Protein AF-W4RV51-F1 (afdb_monomer_lite)

InterPro domains:
  IPR036259 MFS transporter superfamily [G3DSA:1.20.1250.20] (5-92)
  IPR036259 MFS transporter superfamily [SSF103473] (18-90)
  IPR053160 Major Facilitator Superfamily DHA3 Transporter [PTHR23530] (10-89)

Organism: NCBI:txid1294265

pLDDT: mean 85.62, std 11.07, range [39.47, 96.31]

Radius of gyration: 17.02 Å; chains: 1; bounding box: 31×26×57 Å

Secondary structure (DSSP, 8-state):
--------HHHHHHHHHHHHHHHHHHHHHHHHHHHHHTS---HHHHHHHHHHHHHHHHHHHHHHHHHHHHT-HHHHHHHHHHHHHHHHHHH-

Structure (mmCIF, N/CA/C/O backbone):
data_AF-W4RV51-F1
#
_entry.id   AF-W4RV51-F1
#
loop_
_atom_site.group_PDB
_atom_site.id
_atom_site.type_symbol
_atom_site.label_atom_id
_atom_site.label_alt_id
_atom_site.label_comp_id
_atom_site.label_asym_id
_atom_site.label_entity_id
_atom_site.label_seq_id
_atom_site.pdbx_PDB_ins_code
_atom_site.Cartn_x
_atom_site.Cartn_y
_atom_site.Cartn_z
_atom_site.occupancy
_atom_site.B_iso_or_equiv
_atom_site.auth_seq_id
_atom_site.auth_comp_id
_atom_site.auth_asym_id
_atom_site.auth_atom_id
_atom_site.pdbx_PDB_model_num
ATOM 1 N N . MET A 1 1 ? 3.241 7.532 -38.141 1.00 40.94 1 MET A N 1
ATOM 2 C CA . MET A 1 1 ? 2.859 6.623 -37.037 1.00 40.94 1 MET A CA 1
ATOM 3 C C . MET A 1 1 ? 3.994 6.671 -36.027 1.00 40.94 1 MET A C 1
ATOM 5 O O . MET A 1 1 ? 4.879 5.830 -36.027 1.00 40.94 1 MET A O 1
ATOM 9 N N . THR A 1 2 ? 4.059 7.778 -35.288 1.00 39.47 2 THR A N 1
ATOM 10 C CA . THR A 1 2 ? 5.304 8.265 -34.668 1.00 39.47 2 THR A CA 1
ATOM 11 C C . THR A 1 2 ? 5.048 8.553 -33.196 1.00 39.47 2 THR A C 1
ATOM 13 O O . THR A 1 2 ? 5.208 9.665 -32.715 1.00 39.47 2 THR A O 1
ATOM 16 N N . PHE A 1 3 ? 4.569 7.545 -32.480 1.00 47.81 3 PHE A N 1
ATOM 17 C CA . PHE A 1 3 ? 4.338 7.614 -31.045 1.00 47.81 3 PHE A CA 1
ATOM 18 C C . PHE A 1 3 ? 4.979 6.384 -30.444 1.00 47.81 3 PHE A C 1
ATOM 20 O O . PHE A 1 3 ? 4.410 5.310 -30.545 1.00 47.81 3 PHE A O 1
ATOM 27 N N . LEU A 1 4 ? 6.199 6.545 -29.938 1.00 50.12 4 LEU A N 1
ATOM 28 C CA . LEU A 1 4 ? 6.811 5.799 -28.835 1.00 50.12 4 LEU A CA 1
ATOM 29 C C . LEU A 1 4 ? 8.262 6.292 -28.738 1.00 50.12 4 LEU A C 1
ATOM 31 O O . LEU A 1 4 ? 9.222 5.583 -29.040 1.00 50.12 4 LEU A O 1
ATOM 35 N N . LYS A 1 5 ? 8.432 7.558 -28.331 1.00 54.50 5 LYS A N 1
ATOM 36 C CA . LYS A 1 5 ? 9.716 8.015 -27.793 1.00 54.50 5 LYS A CA 1
ATOM 37 C C . LYS A 1 5 ? 9.974 7.130 -26.575 1.00 54.50 5 LYS A C 1
ATOM 39 O O . LYS A 1 5 ? 9.240 7.234 -25.595 1.00 54.50 5 LYS A O 1
ATOM 44 N N . LYS A 1 6 ? 10.941 6.209 -26.661 1.00 62.00 6 LYS A N 1
ATOM 45 C CA . LYS A 1 6 ? 11.406 5.427 -25.508 1.00 62.00 6 LYS A CA 1
ATOM 46 C C . LYS A 1 6 ? 11.892 6.433 -24.468 1.00 62.00 6 LYS A C 1
ATOM 48 O O . LYS A 1 6 ? 12.990 6.964 -24.596 1.00 62.00 6 LYS A O 1
ATOM 53 N N . MET A 1 7 ? 11.037 6.761 -23.504 1.00 64.19 7 MET A N 1
ATOM 54 C CA . MET A 1 7 ? 11.448 7.518 -22.333 1.00 64.19 7 MET A CA 1
ATOM 55 C C . MET A 1 7 ? 12.534 6.716 -21.626 1.00 64.19 7 MET A C 1
ATOM 57 O O . MET A 1 7 ? 12.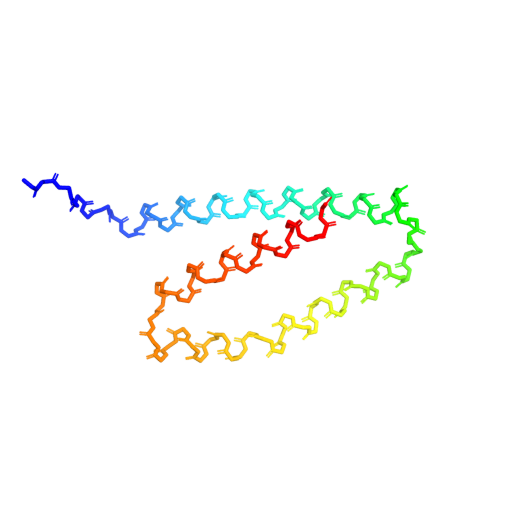472 5.483 -21.583 1.00 64.19 7 MET A O 1
ATOM 61 N N . ASP A 1 8 ? 13.535 7.420 -21.112 1.00 83.31 8 ASP A N 1
ATOM 62 C CA . ASP A 1 8 ? 14.593 6.787 -20.349 1.00 83.31 8 ASP A CA 1
ATOM 63 C C . ASP A 1 8 ? 13.987 6.032 -19.155 1.00 83.31 8 ASP A C 1
ATOM 65 O O . ASP A 1 8 ? 13.087 6.529 -18.466 1.00 83.31 8 ASP A O 1
ATOM 69 N N . SER A 1 9 ? 14.442 4.795 -18.941 1.00 79.38 9 SER A N 1
ATOM 70 C CA . SER A 1 9 ? 13.868 3.905 -17.921 1.00 79.38 9 SER A CA 1
ATOM 71 C C . SER A 1 9 ? 14.033 4.496 -16.522 1.00 79.38 9 SER A C 1
ATOM 73 O O . SER A 1 9 ? 13.170 4.305 -15.666 1.00 79.38 9 SER A O 1
ATOM 75 N N . TYR A 1 10 ? 15.102 5.267 -16.321 1.00 85.12 10 TYR A N 1
ATOM 76 C CA . TYR A 1 10 ? 15.361 6.000 -15.091 1.00 85.12 10 TYR A CA 1
ATOM 77 C C . TYR A 1 10 ? 14.304 7.080 -14.829 1.00 85.12 10 TYR A C 1
ATOM 79 O O . TYR A 1 10 ? 13.721 7.134 -13.746 1.00 85.12 10 TYR A O 1
ATOM 87 N N . THR A 1 11 ? 13.979 7.888 -15.840 1.00 85.00 11 THR A N 1
ATOM 88 C CA . THR A 1 11 ? 12.947 8.927 -15.742 1.00 85.00 11 THR A CA 1
ATOM 89 C C . THR A 1 11 ? 11.577 8.330 -15.416 1.00 85.00 11 THR A C 1
ATOM 91 O O . THR A 1 11 ? 10.891 8.814 -14.518 1.00 85.00 11 THR A O 1
ATOM 94 N N . VAL A 1 12 ? 11.189 7.243 -16.093 1.00 86.12 12 VAL A N 1
ATOM 95 C CA . VAL A 1 12 ? 9.909 6.557 -15.828 1.00 86.12 12 VAL A CA 1
ATOM 96 C C . VAL A 1 12 ? 9.866 5.994 -14.408 1.00 86.12 12 VAL A C 1
ATOM 98 O O . VAL A 1 12 ? 8.849 6.126 -13.725 1.00 86.12 12 VAL A O 1
ATOM 101 N N . TYR A 1 13 ? 10.967 5.398 -13.945 1.00 87.00 13 TYR A N 1
ATOM 102 C CA . TYR A 1 13 ? 11.064 4.864 -12.590 1.00 87.00 13 TYR A CA 1
ATOM 103 C C . TYR A 1 13 ? 10.897 5.958 -11.529 1.00 87.00 13 TYR A C 1
ATOM 105 O O . TYR A 1 13 ? 10.096 5.780 -10.612 1.00 87.00 13 TYR A O 1
ATOM 113 N N . ILE A 1 14 ? 11.575 7.104 -11.682 1.00 90.50 14 ILE A N 1
ATOM 114 C CA . ILE A 1 14 ? 11.460 8.234 -10.746 1.00 90.50 14 ILE A CA 1
ATOM 115 C C . ILE A 1 14 ? 10.027 8.747 -10.673 1.00 90.50 14 ILE A C 1
ATOM 117 O O . ILE A 1 14 ? 9.491 8.873 -9.574 1.00 90.50 14 ILE A O 1
ATOM 121 N N . TYR A 1 15 ? 9.388 9.009 -11.816 1.00 90.81 15 TYR A N 1
ATOM 122 C CA . TYR A 1 15 ? 8.009 9.498 -11.811 1.00 90.81 15 TYR A CA 1
ATOM 123 C C . TYR A 1 15 ? 7.057 8.489 -11.168 1.00 90.81 15 TYR A C 1
ATOM 125 O O . TYR A 1 15 ? 6.224 8.871 -10.350 1.00 90.81 15 TYR A O 1
ATOM 133 N N . THR A 1 16 ? 7.207 7.201 -11.481 1.00 88.69 16 THR A N 1
ATOM 134 C CA . THR A 1 16 ? 6.347 6.149 -10.917 1.00 88.69 16 THR A CA 1
ATOM 135 C C . THR A 1 16 ? 6.530 6.039 -9.401 1.00 88.69 16 THR A C 1
ATOM 137 O O . THR A 1 16 ? 5.546 5.999 -8.663 1.00 88.69 16 THR A O 1
ATOM 140 N N . ARG A 1 17 ? 7.777 6.059 -8.910 1.00 89.75 17 ARG A N 1
ATOM 141 C CA . ARG A 1 17 ? 8.098 6.070 -7.472 1.00 89.75 17 ARG A CA 1
ATOM 142 C C . ARG A 1 17 ? 7.534 7.298 -6.767 1.00 89.75 17 ARG A C 1
ATOM 144 O O . ARG A 1 17 ? 6.942 7.155 -5.705 1.00 89.75 17 ARG A O 1
ATOM 151 N N . PHE A 1 18 ? 7.707 8.476 -7.357 1.00 93.38 18 PHE A N 1
ATOM 152 C CA . PHE A 1 18 ? 7.236 9.730 -6.778 1.00 93.38 18 PHE A CA 1
ATOM 153 C C . PHE A 1 18 ? 5.715 9.725 -6.607 1.00 93.38 18 PHE A C 1
ATOM 155 O O . PHE A 1 18 ? 5.219 9.903 -5.497 1.00 93.38 18 PHE A O 1
ATOM 162 N N . TRP A 1 19 ? 4.978 9.452 -7.687 1.00 91.94 19 TRP A N 1
ATOM 163 C CA . TRP A 1 19 ? 3.517 9.454 -7.653 1.00 91.94 19 TRP A CA 1
ATOM 164 C C . TRP A 1 19 ? 2.957 8.356 -6.753 1.00 91.94 19 TRP A C 1
ATOM 166 O O . TRP A 1 19 ? 2.080 8.633 -5.938 1.00 91.94 19 TRP A O 1
ATOM 176 N N . SER A 1 20 ? 3.481 7.131 -6.851 1.00 89.56 20 SER A N 1
ATOM 177 C CA . SER A 1 20 ? 3.005 6.029 -6.007 1.00 89.56 20 SER A CA 1
ATOM 178 C C . SER A 1 20 ? 3.204 6.312 -4.522 1.00 89.56 20 SER A C 1
ATOM 180 O O . SER A 1 20 ? 2.260 6.147 -3.755 1.00 89.56 20 SER A O 1
ATOM 182 N N . GLN A 1 21 ? 4.376 6.809 -4.117 1.00 92.50 21 GLN A N 1
ATOM 183 C CA . GLN A 1 21 ? 4.638 7.116 -2.713 1.00 92.50 21 GLN A CA 1
ATOM 184 C C . GLN A 1 21 ? 3.776 8.276 -2.204 1.00 92.50 21 GLN A C 1
ATOM 186 O O . GLN A 1 21 ? 3.285 8.224 -1.074 1.00 92.50 21 GLN A O 1
ATOM 191 N N . PHE A 1 22 ? 3.573 9.303 -3.035 1.00 93.88 22 PHE A N 1
ATOM 192 C CA . PHE A 1 22 ? 2.735 10.453 -2.703 1.00 93.88 22 PHE A CA 1
ATOM 193 C C . PHE A 1 22 ? 1.291 10.025 -2.411 1.00 93.88 22 PHE A C 1
ATOM 195 O O . PHE A 1 22 ? 0.774 10.307 -1.330 1.00 93.88 22 PHE A O 1
ATOM 202 N N . PHE A 1 23 ? 0.664 9.287 -3.333 1.00 91.44 23 PHE A N 1
ATOM 203 C CA . PHE A 1 23 ? -0.712 8.819 -3.151 1.00 91.44 23 PHE A CA 1
ATOM 204 C C . PHE A 1 23 ? -0.837 7.813 -2.009 1.00 91.44 23 PHE A C 1
ATOM 206 O O . PHE A 1 23 ? -1.768 7.918 -1.215 1.00 91.44 23 PHE A O 1
ATOM 213 N N . PHE A 1 24 ? 0.109 6.881 -1.884 1.00 89.62 24 PHE A N 1
ATOM 214 C CA . PHE A 1 24 ? 0.076 5.876 -0.824 1.00 89.62 24 PHE A CA 1
ATOM 215 C C . PHE A 1 24 ? 0.135 6.518 0.567 1.00 89.62 24 PHE A C 1
ATOM 217 O O . PHE A 1 24 ? -0.691 6.218 1.423 1.00 89.62 24 PHE A O 1
ATOM 224 N N . THR A 1 25 ? 1.046 7.476 0.768 1.00 92.31 25 THR A N 1
ATOM 225 C CA . THR A 1 25 ? 1.164 8.213 2.039 1.00 92.31 25 THR A CA 1
ATOM 226 C C . THR A 1 25 ? -0.103 9.011 2.344 1.00 92.31 25 THR A C 1
ATOM 228 O O . THR A 1 25 ? -0.571 9.032 3.485 1.00 92.31 25 THR A O 1
ATOM 231 N N . PHE A 1 26 ? -0.669 9.663 1.325 1.00 92.38 26 PHE A N 1
ATOM 232 C CA . PHE A 1 26 ? -1.881 10.459 1.473 1.00 92.38 26 PHE A CA 1
ATOM 233 C C . PHE A 1 26 ? -3.069 9.597 1.913 1.00 92.38 26 PHE A C 1
ATOM 235 O O . PHE A 1 26 ? -3.704 9.897 2.924 1.00 92.38 26 PHE A O 1
ATOM 242 N N . ILE A 1 27 ? -3.325 8.497 1.201 1.00 90.12 27 ILE A N 1
ATOM 243 C CA . ILE A 1 27 ? -4.441 7.596 1.503 1.00 90.12 27 ILE A CA 1
ATOM 244 C C . ILE A 1 27 ? -4.256 6.952 2.874 1.00 90.12 27 ILE A C 1
ATOM 246 O O . ILE A 1 27 ? -5.183 6.978 3.677 1.00 90.12 27 ILE A O 1
ATOM 250 N N . PHE A 1 28 ? -3.056 6.455 3.183 1.00 89.12 28 PHE A N 1
ATOM 251 C CA . PHE A 1 28 ? -2.771 5.842 4.480 1.00 89.12 28 PHE A CA 1
ATOM 252 C C . PHE A 1 28 ? -3.057 6.800 5.646 1.00 89.12 28 PHE A C 1
ATOM 254 O O . PHE A 1 28 ? -3.665 6.416 6.643 1.00 89.12 28 PHE A O 1
ATOM 261 N N . THR A 1 29 ? -2.691 8.077 5.497 1.00 91.50 29 THR A N 1
ATOM 262 C CA . THR A 1 29 ? -2.957 9.106 6.514 1.00 91.50 29 THR A CA 1
ATOM 263 C C . THR A 1 29 ? -4.456 9.343 6.705 1.00 91.50 29 THR A C 1
ATOM 265 O O . THR A 1 29 ? -4.935 9.398 7.839 1.00 91.50 29 THR A O 1
ATOM 268 N N . VAL A 1 30 ? -5.208 9.478 5.607 1.00 91.38 30 VAL A N 1
ATOM 269 C CA . VAL A 1 30 ? -6.666 9.676 5.653 1.00 91.38 30 VAL A CA 1
ATOM 270 C C . VAL A 1 30 ? -7.359 8.463 6.269 1.00 91.38 30 VAL A C 1
ATOM 272 O O . VAL A 1 30 ? -8.233 8.619 7.118 1.00 91.38 30 VAL A O 1
ATOM 275 N N . ASN A 1 31 ? -6.940 7.264 5.882 1.00 88.69 31 ASN A N 1
ATOM 276 C CA . ASN A 1 31 ? -7.531 6.011 6.317 1.00 88.69 31 ASN A CA 1
ATOM 277 C C . ASN A 1 31 ? -7.335 5.759 7.822 1.00 88.69 31 ASN A C 1
ATOM 279 O O . ASN A 1 31 ? -8.283 5.444 8.541 1.00 88.69 31 ASN A O 1
ATOM 283 N N . LEU A 1 32 ? -6.136 6.031 8.340 1.00 88.06 32 LEU A N 1
ATOM 284 C CA . LEU A 1 32 ? -5.856 5.944 9.773 1.00 88.06 32 LEU A CA 1
ATOM 285 C C . LEU A 1 32 ? -6.727 6.930 10.572 1.00 88.06 32 LEU A C 1
ATOM 287 O O . LEU A 1 32 ? -7.265 6.588 11.627 1.00 88.06 32 LEU A O 1
ATOM 291 N N . LEU A 1 33 ? -6.938 8.137 10.039 1.00 90.00 33 LEU A N 1
ATOM 292 C CA . LEU A 1 33 ? -7.815 9.131 10.655 1.00 90.00 33 LEU A CA 1
ATOM 293 C C . LEU A 1 33 ? -9.294 8.713 10.592 1.00 90.00 33 LEU A C 1
ATOM 295 O O . LEU A 1 33 ? -10.016 8.915 11.568 1.00 90.00 33 LEU A O 1
ATOM 299 N N . TYR A 1 34 ? -9.731 8.092 9.495 1.00 89.06 34 TYR A N 1
ATOM 300 C CA . TYR A 1 34 ? -11.075 7.530 9.333 1.00 89.06 34 TYR A CA 1
ATOM 301 C C . TYR A 1 34 ? -11.357 6.415 10.350 1.00 89.06 34 TYR A C 1
ATOM 303 O O . TYR A 1 34 ? -12.367 6.463 11.058 1.00 89.06 34 TYR A O 1
ATOM 311 N N . HIS A 1 35 ? -10.434 5.466 10.501 1.00 86.56 35 HIS A N 1
ATOM 312 C CA . HIS A 1 35 ? -10.553 4.371 11.460 1.00 86.56 35 HIS A CA 1
ATOM 313 C C . HIS A 1 35 ? -10.677 4.852 12.913 1.00 86.56 35 HIS A C 1
ATOM 315 O O . HIS A 1 35 ? -11.455 4.297 13.691 1.00 86.56 35 HIS A O 1
ATOM 321 N N . 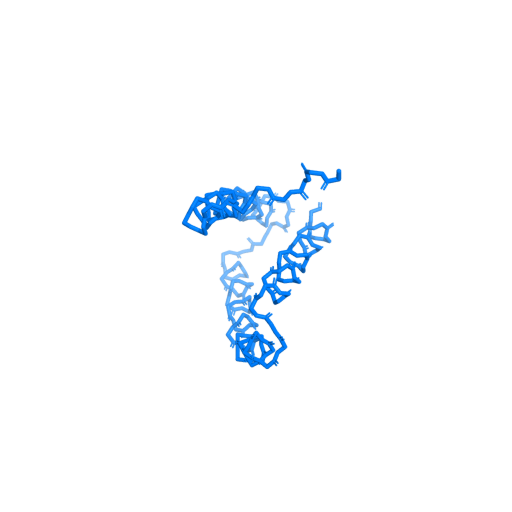VAL A 1 36 ? -9.973 5.928 13.273 1.00 87.75 36 VAL A N 1
ATOM 322 C CA . VAL A 1 36 ? -10.058 6.526 14.613 1.00 87.75 36 VAL A CA 1
ATOM 323 C C . VAL A 1 36 ? -11.324 7.373 14.784 1.00 87.75 36 VAL A C 1
ATOM 325 O O . VAL A 1 36 ? -11.971 7.310 15.826 1.00 87.75 36 VAL A O 1
ATOM 328 N N . LYS A 1 37 ? -11.666 8.218 13.804 1.00 87.69 37 LYS A N 1
ATOM 329 C CA . LYS A 1 37 ? -12.706 9.253 13.963 1.00 87.69 37 LYS A CA 1
ATOM 330 C C . LYS A 1 37 ? -14.112 8.798 13.596 1.00 87.69 37 LYS A C 1
ATOM 332 O O . LYS A 1 37 ? -15.056 9.281 14.212 1.00 87.69 37 LYS A O 1
ATOM 337 N N . VAL A 1 38 ? -14.250 7.942 12.588 1.00 87.19 38 VAL A N 1
ATOM 338 C CA . VAL A 1 38 ? -15.551 7.522 12.047 1.00 87.19 38 VAL A CA 1
ATOM 339 C C . VAL A 1 38 ? -15.904 6.125 12.534 1.00 87.19 38 VAL A C 1
ATOM 341 O O . VAL A 1 38 ? -16.988 5.930 13.074 1.00 87.19 38 VAL A O 1
ATOM 344 N N . VAL A 1 39 ? -14.981 5.170 12.390 1.00 85.31 39 VAL A N 1
ATOM 345 C CA . VAL A 1 39 ? -15.201 3.784 12.843 1.00 85.31 39 VAL A CA 1
ATOM 346 C C . VAL A 1 39 ? -15.067 3.668 14.365 1.00 85.31 39 VAL A C 1
ATOM 348 O O . VAL A 1 39 ? -15.714 2.824 14.977 1.00 85.31 39 VAL A O 1
ATOM 351 N N . GLY A 1 40 ? -14.274 4.547 14.988 1.00 86.25 40 GLY A N 1
ATOM 352 C CA . GLY A 1 40 ? -14.111 4.595 16.441 1.00 86.25 40 GLY A CA 1
ATOM 353 C C . GLY A 1 40 ? -13.321 3.411 16.998 1.00 86.25 40 GLY A C 1
ATOM 354 O O . GLY A 1 40 ? -13.601 2.971 18.112 1.00 86.25 40 GLY A O 1
ATOM 355 N N . LEU A 1 41 ? -12.370 2.873 16.225 1.00 86.06 41 LEU A N 1
ATOM 356 C CA . LEU A 1 41 ? -11.564 1.727 16.646 1.00 86.06 41 LEU A CA 1
ATOM 357 C C . LEU A 1 41 ? -10.692 2.066 17.862 1.00 86.06 41 LEU A C 1
ATOM 359 O O . LEU A 1 41 ? -10.044 3.115 17.916 1.00 86.06 41 LEU A O 1
ATOM 363 N N . ASP A 1 42 ? -10.636 1.132 18.811 1.00 90.50 42 ASP A N 1
ATOM 364 C CA . ASP A 1 42 ? -9.714 1.187 19.948 1.00 90.50 42 ASP A CA 1
ATOM 365 C C . ASP A 1 42 ? -8.251 1.014 19.475 1.00 90.50 42 ASP A C 1
ATOM 367 O O . ASP A 1 42 ? -8.012 0.319 18.477 1.00 90.50 42 ASP A O 1
ATOM 371 N N . PRO A 1 43 ? -7.238 1.582 20.164 1.00 88.38 43 PRO A N 1
ATOM 372 C CA . PRO A 1 43 ? -5.838 1.426 19.775 1.00 88.38 43 PRO A CA 1
ATOM 373 C C . PRO A 1 43 ? -5.393 -0.028 19.578 1.00 88.38 43 PRO A C 1
ATOM 375 O O . PRO A 1 43 ? -4.618 -0.297 18.659 1.00 88.38 43 PRO A O 1
ATOM 378 N N . LEU A 1 44 ? -5.902 -0.981 20.370 1.00 92.94 44 LEU A N 1
ATOM 379 C CA . LEU A 1 44 ? -5.568 -2.399 20.179 1.00 92.94 44 LEU A CA 1
ATOM 380 C C . LEU A 1 44 ? -6.145 -2.959 18.873 1.00 92.94 44 LEU A C 1
ATOM 382 O O . LEU A 1 44 ? -5.493 -3.760 18.202 1.00 92.94 44 LEU A O 1
ATOM 386 N N . GLN A 1 45 ? -7.342 -2.517 18.485 1.00 90.44 45 GLN A N 1
ATOM 387 C CA . GLN A 1 45 ? -7.979 -2.929 17.234 1.00 90.44 45 GLN A CA 1
ATOM 388 C C . GLN A 1 45 ? -7.249 -2.350 16.019 1.00 90.44 45 GLN A C 1
ATOM 390 O O . GLN A 1 45 ? -7.051 -3.065 15.042 1.00 90.44 45 GLN A O 1
ATOM 395 N N . LEU A 1 46 ? -6.777 -1.102 16.093 1.00 90.69 46 LEU A N 1
ATOM 396 C CA . LEU A 1 46 ? -5.962 -0.492 15.034 1.00 90.69 46 LEU A CA 1
ATOM 397 C C . LEU A 1 46 ? -4.660 -1.262 14.795 1.00 90.69 46 LEU A C 1
ATOM 399 O O . LEU A 1 46 ? -4.308 -1.546 13.650 1.00 90.69 46 LEU A O 1
ATOM 403 N N . VAL A 1 47 ? -3.966 -1.644 15.872 1.00 93.06 47 VAL A N 1
ATOM 404 C CA . VAL A 1 47 ? -2.748 -2.461 15.768 1.00 93.06 47 VAL A CA 1
ATOM 405 C C . VAL A 1 47 ? -3.068 -3.839 15.190 1.00 93.06 47 VAL A C 1
ATOM 407 O O . VAL A 1 47 ? -2.323 -4.324 14.341 1.00 93.06 47 VAL A O 1
ATOM 410 N N . LEU A 1 48 ? -4.182 -4.459 15.589 1.00 93.94 48 LEU A N 1
ATOM 411 C CA . LEU A 1 48 ? -4.636 -5.733 15.021 1.00 93.94 48 LEU A CA 1
ATOM 412 C C . LEU A 1 48 ? -4.909 -5.632 13.518 1.00 93.94 48 LEU A C 1
ATOM 414 O O . LEU A 1 48 ? -4.423 -6.476 12.770 1.00 93.94 48 LEU A O 1
ATOM 418 N N . VAL A 1 49 ? -5.619 -4.594 13.065 1.00 92.12 49 VAL A N 1
ATOM 419 C CA . VAL A 1 49 ? -5.874 -4.353 11.634 1.00 92.12 49 VAL A CA 1
ATOM 420 C C . VAL A 1 49 ? -4.558 -4.196 10.874 1.00 92.12 49 VAL A C 1
ATOM 422 O O . VAL A 1 49 ? -4.358 -4.867 9.863 1.00 92.12 49 VAL A O 1
ATOM 425 N N . GLY A 1 50 ? -3.625 -3.392 11.394 1.00 92.12 50 GLY A N 1
ATOM 426 C CA . GLY A 1 50 ? -2.292 -3.245 10.804 1.00 92.12 50 GLY A CA 1
ATOM 427 C C . GLY A 1 50 ? -1.506 -4.560 10.771 1.00 92.12 50 GLY A C 1
ATOM 428 O O . GLY A 1 50 ? -0.875 -4.881 9.771 1.00 92.12 50 GLY A O 1
ATOM 429 N N . THR A 1 51 ? -1.595 -5.370 11.826 1.00 94.88 51 THR A N 1
ATOM 430 C CA . THR A 1 51 ? -0.908 -6.670 11.902 1.00 94.88 51 THR A CA 1
ATOM 431 C C . THR A 1 51 ? -1.469 -7.660 10.884 1.00 94.88 51 THR A C 1
ATOM 433 O O . THR A 1 51 ? -0.710 -8.372 10.231 1.00 94.88 51 THR A O 1
ATOM 436 N N . VAL A 1 52 ? -2.794 -7.706 10.727 1.00 95.31 52 VAL A N 1
ATOM 437 C CA . VAL A 1 52 ? -3.446 -8.546 9.714 1.00 95.31 52 VAL A CA 1
ATOM 438 C C . VAL A 1 52 ? -3.069 -8.070 8.314 1.00 95.31 52 VAL A C 1
ATOM 440 O O . VAL A 1 52 ? -2.747 -8.906 7.473 1.00 95.31 52 VAL A O 1
ATOM 443 N N . LEU A 1 53 ? -3.048 -6.756 8.073 1.00 93.06 53 LEU A N 1
ATOM 444 C CA . LEU A 1 53 ? -2.601 -6.185 6.802 1.00 93.06 53 LEU A CA 1
ATOM 445 C C . LEU A 1 53 ? -1.170 -6.629 6.467 1.00 93.06 53 LEU A C 1
ATOM 447 O O . LEU A 1 53 ? -0.949 -7.178 5.392 1.00 93.06 53 LEU A O 1
ATOM 451 N N . GLU A 1 54 ? -0.223 -6.461 7.391 1.00 94.25 54 GLU A N 1
ATOM 452 C CA . GLU A 1 54 ? 1.176 -6.878 7.205 1.00 94.25 54 GLU A CA 1
ATOM 453 C C . GLU A 1 54 ? 1.304 -8.395 6.999 1.00 94.25 54 GLU A C 1
ATOM 455 O O . GLU A 1 54 ? 2.033 -8.847 6.117 1.00 94.25 54 GLU A O 1
ATOM 460 N N . ALA A 1 55 ? 0.546 -9.203 7.747 1.00 96.31 55 ALA A N 1
ATOM 461 C CA . ALA A 1 55 ? 0.538 -10.655 7.573 1.00 96.31 55 ALA A CA 1
ATOM 462 C C . ALA A 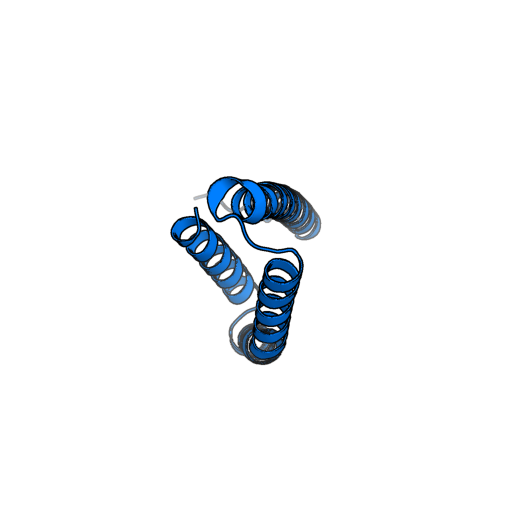1 55 ? 0.031 -11.066 6.181 1.00 96.31 55 ALA A C 1
ATOM 464 O O . ALA A 1 55 ? 0.601 -11.956 5.547 1.00 96.31 55 ALA A O 1
ATOM 465 N N . VAL A 1 56 ? -1.019 -10.407 5.684 1.00 94.69 56 VAL A N 1
ATOM 466 C CA . VAL A 1 56 ? -1.546 -10.619 4.331 1.00 94.69 56 VAL A CA 1
ATOM 467 C C . VAL A 1 56 ? -0.507 -10.191 3.295 1.00 94.69 56 VAL A C 1
ATOM 469 O O . VAL A 1 56 ? -0.196 -10.978 2.403 1.00 94.69 56 VAL A O 1
ATOM 472 N N . VAL A 1 57 ? 0.085 -9.002 3.426 1.00 92.44 57 VAL A N 1
ATOM 473 C CA . VAL A 1 57 ? 1.143 -8.529 2.517 1.00 92.44 57 VAL A CA 1
ATOM 474 C C . VAL A 1 57 ? 2.290 -9.536 2.455 1.00 92.44 57 VAL A C 1
ATOM 476 O O . VAL A 1 57 ? 2.659 -9.958 1.360 1.00 92.44 57 VAL A O 1
ATOM 479 N N . PHE A 1 58 ? 2.776 -10.004 3.603 1.00 95.06 58 PHE A N 1
ATOM 480 C CA . PHE A 1 58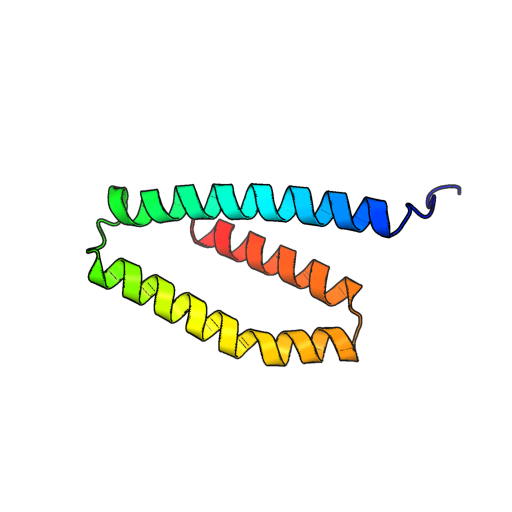 ? 3.858 -10.983 3.683 1.00 95.06 58 PHE A CA 1
ATOM 481 C C . PHE A 1 58 ? 3.513 -12.310 2.988 1.00 95.06 58 PHE A C 1
ATOM 483 O O . PHE A 1 58 ? 4.320 -12.861 2.238 1.00 95.06 58 PHE A O 1
ATOM 490 N N . LEU A 1 59 ? 2.291 -12.818 3.182 1.00 94.19 59 LEU A N 1
ATOM 491 C CA . LEU A 1 59 ? 1.826 -14.038 2.516 1.00 94.19 59 LEU A CA 1
ATOM 492 C C . LEU A 1 59 ? 1.722 -13.871 0.995 1.00 94.19 59 LEU A C 1
ATOM 494 O O . LEU A 1 59 ? 2.031 -14.807 0.253 1.00 94.19 59 LEU A O 1
ATOM 498 N N . PHE A 1 60 ? 1.287 -12.702 0.523 1.00 90.94 60 PHE A N 1
ATOM 499 C CA . PHE A 1 60 ? 1.093 -12.433 -0.902 1.00 90.94 60 PHE A CA 1
ATOM 500 C C . PHE A 1 60 ? 2.344 -11.901 -1.616 1.00 90.94 60 PHE A C 1
ATOM 502 O O . PHE A 1 60 ? 2.383 -11.919 -2.849 1.00 90.94 60 PHE A O 1
ATOM 509 N N . GLU A 1 61 ? 3.397 -11.513 -0.901 1.00 90.94 61 GLU A N 1
ATOM 510 C CA . GLU A 1 61 ? 4.666 -11.079 -1.497 1.00 90.94 61 GLU A CA 1
ATOM 511 C C . GLU A 1 61 ? 5.345 -12.211 -2.289 1.00 90.94 61 GLU A C 1
ATOM 513 O O . GLU A 1 61 ? 5.776 -12.018 -3.426 1.00 90.94 61 GLU A O 1
ATOM 518 N N . ILE A 1 62 ? 5.353 -13.432 -1.749 1.00 90.12 62 ILE A N 1
ATOM 519 C CA . ILE A 1 62 ? 5.968 -14.604 -2.395 1.00 90.12 62 ILE A CA 1
ATOM 520 C C . ILE A 1 62 ? 5.280 -14.967 -3.730 1.00 90.12 62 ILE A C 1
ATOM 522 O O . ILE A 1 62 ? 5.967 -15.042 -4.755 1.00 90.12 62 ILE A O 1
ATOM 526 N N . PRO A 1 63 ? 3.947 -15.186 -3.792 1.00 86.25 63 PRO A N 1
ATOM 527 C CA . PRO A 1 63 ? 3.284 -15.526 -5.048 1.00 86.25 63 PRO A CA 1
ATOM 528 C C . PRO A 1 63 ? 3.304 -14.368 -6.052 1.00 86.25 63 PRO A C 1
ATOM 530 O O . PRO A 1 63 ? 3.407 -14.615 -7.254 1.00 86.25 63 PRO A O 1
ATOM 533 N N . THR A 1 64 ? 3.242 -13.111 -5.602 1.00 87.81 64 THR A N 1
ATOM 534 C CA . THR A 1 64 ? 3.324 -11.955 -6.514 1.00 87.81 64 THR A CA 1
ATOM 535 C C . THR A 1 64 ? 4.726 -11.786 -7.098 1.00 87.81 64 THR A C 1
ATOM 537 O O . THR A 1 64 ? 4.843 -11.488 -8.291 1.00 87.81 64 THR A O 1
ATOM 540 N N . GLY A 1 65 ? 5.776 -12.069 -6.319 1.00 86.12 65 GLY A N 1
ATOM 541 C CA . GLY A 1 65 ? 7.156 -12.165 -6.797 1.00 86.12 65 GLY A CA 1
ATOM 542 C C . GLY A 1 65 ? 7.316 -13.257 -7.854 1.00 86.12 65 GLY A C 1
ATOM 543 O O . GLY A 1 65 ? 7.779 -12.985 -8.962 1.00 86.12 65 GLY A O 1
ATOM 544 N N . PHE A 1 66 ? 6.796 -14.459 -7.585 1.00 87.94 66 PHE A N 1
ATOM 545 C CA . PHE A 1 66 ? 6.805 -15.555 -8.559 1.00 87.94 66 PHE A CA 1
ATOM 546 C C . PHE A 1 66 ? 6.092 -15.180 -9.872 1.00 87.94 66 PHE A C 1
ATOM 548 O O . PHE A 1 66 ? 6.609 -15.424 -10.965 1.00 87.94 66 PHE A O 1
ATOM 555 N N . VAL A 1 67 ? 4.923 -14.533 -9.793 1.00 85.31 67 VAL A N 1
ATOM 556 C CA . VAL A 1 67 ? 4.193 -14.043 -10.977 1.00 85.31 67 VAL A CA 1
ATOM 557 C C . VAL A 1 67 ? 4.984 -12.962 -11.727 1.00 85.31 67 VAL A C 1
ATOM 559 O O . VAL A 1 67 ? 4.947 -12.923 -12.966 1.00 85.31 67 VAL A O 1
ATOM 562 N N . ALA A 1 68 ? 5.707 -12.096 -11.010 1.00 86.44 68 ALA A N 1
ATOM 563 C CA . ALA A 1 68 ? 6.531 -11.046 -11.603 1.00 86.44 68 ALA A CA 1
ATOM 564 C C . ALA A 1 68 ? 7.697 -11.608 -12.424 1.00 86.44 68 ALA A C 1
ATOM 566 O O . ALA A 1 68 ? 7.951 -11.102 -13.525 1.00 86.44 68 ALA A O 1
ATOM 567 N N . ASP A 1 69 ? 8.343 -12.663 -11.928 1.00 85.81 69 ASP A N 1
ATOM 568 C CA . ASP A 1 69 ? 9.470 -13.312 -12.598 1.00 85.81 69 ASP A CA 1
ATOM 569 C C . ASP A 1 69 ? 9.030 -14.193 -13.776 1.00 85.81 69 ASP A C 1
ATOM 571 O O . ASP A 1 69 ? 9.677 -14.185 -14.825 1.00 85.81 69 ASP A O 1
ATOM 575 N N . LEU A 1 70 ? 7.903 -14.908 -13.654 1.00 85.19 70 LEU A N 1
ATOM 576 C CA . LEU A 1 70 ? 7.478 -15.881 -14.668 1.00 85.19 70 LEU A CA 1
ATOM 577 C C . LEU A 1 70 ? 6.822 -15.243 -15.906 1.00 85.19 70 LEU A C 1
ATOM 579 O O . LEU A 1 70 ? 7.060 -15.688 -17.029 1.00 85.19 70 LEU A O 1
ATOM 583 N N . LYS A 1 71 ? 5.952 -14.234 -15.724 1.00 79.75 71 LYS A N 1
ATOM 584 C CA . LYS A 1 71 ? 5.196 -13.633 -16.843 1.00 79.75 71 LYS A CA 1
ATOM 585 C C . LYS A 1 71 ? 5.865 -12.393 -17.416 1.00 79.75 71 LYS A C 1
ATOM 587 O O . LYS A 1 71 ? 6.133 -12.332 -18.612 1.00 79.75 71 LYS A O 1
ATOM 592 N N . SER A 1 72 ? 6.024 -11.353 -16.601 1.00 79.75 72 SER A N 1
ATOM 593 C CA . SER A 1 72 ? 6.658 -10.089 -16.983 1.00 79.75 72 SER A CA 1
ATOM 594 C C . SER A 1 72 ? 6.621 -9.117 -15.808 1.00 79.75 72 SER A C 1
ATOM 596 O O . SER A 1 72 ? 5.537 -8.753 -15.340 1.00 79.75 72 SER A O 1
ATOM 598 N N . AR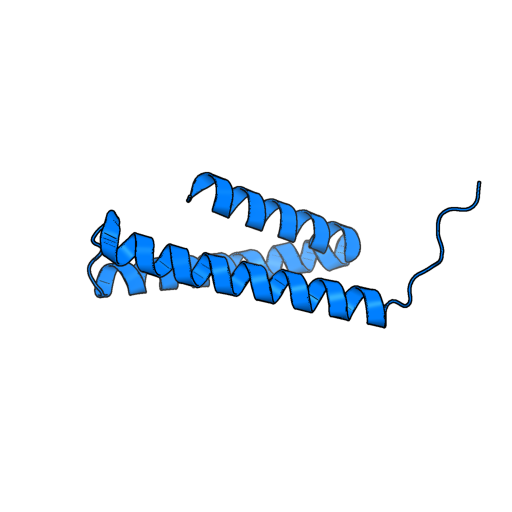G A 1 73 ? 7.782 -8.565 -15.437 1.00 79.50 73 ARG A N 1
ATOM 599 C CA . ARG A 1 73 ? 7.898 -7.486 -14.437 1.00 79.50 73 ARG A CA 1
ATOM 600 C C . ARG A 1 73 ? 6.952 -6.304 -14.680 1.00 79.50 73 ARG A C 1
ATOM 602 O O . ARG A 1 73 ? 6.435 -5.725 -13.735 1.00 79.50 73 ARG A O 1
ATOM 609 N N . ARG A 1 74 ? 6.704 -5.936 -15.946 1.00 80.69 74 ARG A N 1
ATOM 610 C CA . ARG A 1 74 ? 5.868 -4.768 -16.286 1.00 80.69 74 ARG A CA 1
ATOM 611 C C . ARG A 1 74 ? 4.392 -5.029 -16.016 1.00 80.69 74 ARG A C 1
ATOM 613 O O . ARG A 1 74 ? 3.713 -4.153 -15.499 1.00 80.69 74 ARG A O 1
ATOM 620 N N . LEU A 1 75 ? 3.909 -6.224 -16.357 1.00 81.88 75 LEU A N 1
ATOM 621 C CA . LEU A 1 75 ? 2.513 -6.592 -16.134 1.00 81.88 75 LEU A CA 1
ATOM 622 C C . LEU A 1 75 ? 2.222 -6.737 -14.642 1.00 81.88 75 LEU A C 1
ATOM 624 O O . LEU A 1 75 ? 1.196 -6.239 -14.194 1.00 81.88 75 LEU A O 1
ATOM 628 N N . SER A 1 76 ? 3.141 -7.333 -13.874 1.00 86.75 76 SER A N 1
ATOM 629 C CA . SER A 1 76 ? 2.973 -7.472 -12.421 1.00 86.75 76 SER A CA 1
ATOM 630 C C . SER A 1 76 ? 2.789 -6.115 -11.729 1.00 86.75 76 SER A C 1
ATOM 632 O O . SER A 1 76 ? 1.833 -5.930 -10.982 1.00 86.75 76 SER A O 1
ATOM 634 N N . VAL A 1 77 ? 3.615 -5.118 -12.073 1.00 85.69 77 VAL A N 1
ATOM 635 C CA . VAL A 1 77 ? 3.506 -3.759 -11.513 1.00 85.69 77 VAL A CA 1
ATOM 636 C C . VAL A 1 77 ? 2.173 -3.089 -11.871 1.00 85.69 77 VAL A C 1
ATOM 638 O O . VAL A 1 77 ? 1.554 -2.463 -11.015 1.00 85.69 77 VAL A O 1
ATOM 641 N N . ILE A 1 78 ? 1.697 -3.239 -13.113 1.00 87.19 78 ILE A N 1
ATOM 642 C CA . ILE A 1 78 ? 0.409 -2.666 -13.545 1.00 87.19 78 ILE A CA 1
ATOM 643 C C . ILE A 1 78 ? -0.756 -3.304 -12.775 1.00 87.19 78 ILE A C 1
ATOM 645 O O . ILE A 1 78 ? -1.617 -2.585 -12.269 1.00 87.19 78 ILE A O 1
ATOM 649 N N . PHE A 1 79 ? -0.769 -4.634 -12.650 1.00 88.25 79 PHE A N 1
ATOM 650 C CA . PHE A 1 79 ? -1.794 -5.333 -11.872 1.00 88.25 79 PHE A CA 1
ATOM 651 C C . PHE A 1 79 ? -1.732 -4.971 -10.385 1.00 88.25 79 PHE A C 1
ATOM 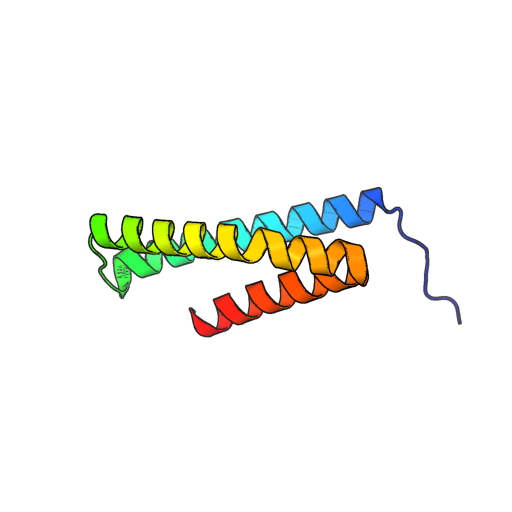653 O O . PHE A 1 79 ? -2.779 -4.770 -9.778 1.00 88.25 79 PHE A O 1
ATOM 660 N N . GLY A 1 80 ? -0.534 -4.811 -9.817 1.00 87.81 80 GLY A N 1
ATOM 661 C CA . GLY A 1 80 ? -0.355 -4.376 -8.432 1.00 87.81 80 GLY A CA 1
ATOM 662 C C . GLY A 1 80 ? -1.004 -3.017 -8.164 1.00 87.81 80 GLY A C 1
ATOM 663 O O . GLY A 1 80 ? -1.816 -2.896 -7.251 1.00 87.81 80 GLY A O 1
ATOM 664 N N . TYR A 1 81 ? -0.734 -2.011 -9.003 1.00 89.00 81 TYR A N 1
ATOM 665 C CA . TYR A 1 81 ? -1.366 -0.695 -8.849 1.00 89.00 81 TYR A CA 1
ATOM 666 C C . TYR A 1 81 ? -2.882 -0.730 -9.045 1.00 89.00 81 TYR A C 1
ATOM 668 O O . TYR A 1 81 ? -3.600 -0.014 -8.348 1.00 89.00 81 TYR A O 1
ATOM 676 N N . PHE A 1 82 ? -3.377 -1.569 -9.957 1.00 90.25 82 PHE A N 1
ATOM 677 C CA . PHE A 1 82 ? -4.814 -1.737 -10.152 1.00 90.25 82 PHE A CA 1
ATOM 678 C C . PHE A 1 82 ? -5.492 -2.338 -8.912 1.00 90.25 82 PHE A C 1
ATOM 680 O O . PHE A 1 82 ? -6.523 -1.831 -8.479 1.00 90.25 82 PHE A O 1
ATOM 687 N N . LEU A 1 83 ? -4.893 -3.369 -8.306 1.00 89.94 83 LEU A N 1
ATOM 688 C CA . LEU A 1 83 ? -5.407 -3.998 -7.086 1.00 89.94 83 LEU A CA 1
ATOM 689 C C . LEU A 1 83 ? -5.380 -3.043 -5.890 1.00 89.94 83 LEU A C 1
ATOM 691 O O . LEU A 1 83 ? -6.368 -2.960 -5.167 1.00 89.94 83 LEU A O 1
ATOM 695 N N . ILE A 1 84 ? -4.291 -2.289 -5.713 1.00 88.94 84 ILE A N 1
ATOM 696 C CA . ILE A 1 84 ? -4.183 -1.275 -4.653 1.00 88.94 84 ILE A CA 1
ATOM 697 C C . ILE A 1 84 ? -5.273 -0.208 -4.827 1.00 88.94 84 ILE A C 1
ATOM 699 O O . ILE A 1 84 ? -5.985 0.111 -3.878 1.00 88.94 84 ILE A O 1
ATOM 703 N N . GLY A 1 85 ? -5.444 0.315 -6.047 1.00 87.06 85 GLY A N 1
ATOM 704 C CA . GLY A 1 85 ? -6.482 1.304 -6.341 1.00 87.06 85 GLY A CA 1
ATOM 705 C C . GLY A 1 85 ? -7.898 0.771 -6.105 1.00 87.06 85 GLY A C 1
ATOM 706 O O . GLY A 1 85 ? -8.721 1.467 -5.518 1.00 87.06 85 GLY A O 1
ATOM 707 N N . ALA A 1 86 ? -8.174 -0.471 -6.511 1.00 91.06 86 ALA A N 1
ATOM 708 C CA . ALA A 1 86 ? -9.460 -1.119 -6.265 1.00 91.06 86 ALA A CA 1
ATOM 709 C C . ALA A 1 86 ? -9.725 -1.340 -4.767 1.00 91.06 86 ALA A C 1
ATOM 711 O O . ALA A 1 86 ? -10.846 -1.116 -4.322 1.00 91.06 86 ALA A O 1
ATOM 712 N N . GLY A 1 87 ? -8.707 -1.725 -3.990 1.00 86.62 87 GLY A N 1
ATOM 713 C CA . GLY A 1 87 ? -8.818 -1.878 -2.537 1.00 86.62 87 GLY A CA 1
ATOM 714 C C . GLY A 1 87 ? -9.247 -0.578 -1.860 1.00 86.62 87 GLY A C 1
ATOM 715 O O . GLY A 1 87 ? -10.225 -0.564 -1.119 1.00 86.62 87 GLY A O 1
ATOM 716 N N . PHE A 1 88 ? -8.598 0.534 -2.208 1.00 84.25 88 PHE A N 1
ATOM 717 C CA . PHE A 1 88 ? -8.954 1.839 -1.650 1.00 84.25 88 PHE A CA 1
ATOM 718 C C . PHE A 1 88 ? -10.322 2.361 -2.103 1.00 84.25 88 PHE A C 1
ATOM 720 O O . PHE A 1 88 ? -10.974 3.060 -1.338 1.00 84.25 88 PHE A O 1
ATOM 727 N N . LEU A 1 89 ? -10.781 2.020 -3.312 1.00 86.56 89 LEU A N 1
ATOM 728 C CA . LEU A 1 89 ? -12.138 2.357 -3.765 1.00 86.56 89 LEU A CA 1
ATOM 729 C C . LEU A 1 89 ? -13.236 1.588 -3.021 1.00 86.56 89 LEU A C 1
ATOM 731 O O . LEU A 1 89 ? -14.377 2.031 -3.020 1.00 86.56 89 LEU A O 1
ATOM 735 N N . ILE A 1 90 ? -12.917 0.416 -2.469 1.00 86.94 90 ILE A N 1
ATOM 736 C CA . ILE A 1 90 ? -13.856 -0.383 -1.671 1.00 86.94 90 ILE A CA 1
ATOM 737 C C . ILE A 1 90 ? -13.860 0.090 -0.213 1.00 86.94 90 ILE A C 1
ATOM 739 O O . ILE A 1 90 ? -14.887 0.010 0.455 1.00 86.94 90 ILE A O 1
ATOM 743 N N . GLU A 1 91 ? -12.705 0.530 0.285 1.00 78.88 91 GLU A N 1
ATOM 744 C CA . GLU A 1 91 ? -12.520 0.968 1.668 1.00 78.88 91 GLU A CA 1
ATOM 745 C C . GLU A 1 91 ? -13.014 2.402 1.933 1.00 78.88 91 GLU A C 1
ATOM 747 O O . GLU A 1 91 ? -13.496 2.678 3.032 1.00 78.88 91 GLU A O 1
ATOM 752 N N . GLY A 1 92 ? -12.870 3.302 0.952 1.00 66.38 92 GLY A N 1
ATOM 753 C CA . GLY A 1 92 ? -13.323 4.701 1.017 1.00 66.38 92 GLY A CA 1
ATOM 754 C C . GLY A 1 92 ? -14.797 4.889 0.687 1.00 66.38 92 GLY A C 1
ATOM 755 O O . GLY A 1 92 ? -15.390 5.823 1.276 1.00 66.38 92 GLY A O 1
#

Foldseek 3Di:
DDPDPPDDPVVVVVVVVVVVVVVVVVLVVVLLVCCCPPVVDDPVVVVVVVVVVVVVCVVVVVVLVVVCVPPHVVVSVVVVVVVVVVVSVVSD

Sequence (92 aa):
MTFLKKMDSYTVYIYTRFWSQFFFTFIFTVNLLYHVKVVGLDPLQLVLVGTVLEAVVFLFEIPTGFVADLKSRRLSVIFGYFLIGAGFLIEG